Protein AF-A0A928QR57-F1 (afdb_monomer_lite)

pLDDT: mean 75.44, std 11.85, range [53.0, 94.88]

Secondary structure (DSSP, 8-state):
--------EEEEE-S-TTT-SEEEEE--HHHHHTT--HHHHHHHHHHHHHHHHHHHHHHHHS----HHHHHHHHHHHHHHHHHHHHH-

Radius of gyration: 26.9 Å; chains: 1; bounding box: 52×34×73 Å

Foldseek 3Di:
DDDDDDWDWDWDADPDCPPDGIDIDTDDVVCVVVVDDPVNVVVVVVVVVVVVVVVVVVVVPPDPPDVVVVVVVVVVVVVVVVVVVVVD

Structure (mmCIF, N/CA/C/O backbone):
data_AF-A0A928QR57-F1
#
_entry.id   AF-A0A928QR57-F1
#
loop_
_atom_site.group_PDB
_atom_site.id
_atom_site.type_symbol
_atom_site.label_atom_id
_atom_site.label_alt_id
_atom_site.label_comp_id
_atom_site.label_asym_id
_atom_site.label_entity_id
_atom_site.label_seq_id
_atom_site.pdbx_PDB_ins_code
_atom_site.Cartn_x
_atom_site.Cartn_y
_atom_site.Cartn_z
_atom_site.occupancy
_atom_site.B_iso_or_equiv
_atom_site.auth_seq_id
_atom_site.auth_comp_id
_atom_site.auth_asym_id
_atom_site.auth_atom_id
_atom_site.pdbx_PDB_model_num
ATOM 1 N N . MET A 1 1 ? -13.623 -25.126 23.292 1.00 53.00 1 MET A N 1
ATOM 2 C CA . MET A 1 1 ? -13.452 -23.698 23.654 1.00 53.00 1 MET A CA 1
ATOM 3 C C . MET A 1 1 ? -13.029 -22.932 22.408 1.00 53.00 1 MET A C 1
ATOM 5 O O . MET A 1 1 ? -11.918 -23.138 21.942 1.00 53.00 1 MET A O 1
ATOM 9 N N . VAL A 1 2 ? -13.908 -22.112 21.829 1.00 53.28 2 VAL A N 1
ATOM 10 C CA . VAL A 1 2 ? -13.572 -21.263 20.672 1.00 53.28 2 VAL A CA 1
ATOM 11 C C . VAL A 1 2 ? -13.173 -19.893 21.216 1.00 53.28 2 VAL A C 1
ATOM 13 O O . VAL A 1 2 ? -13.984 -19.227 21.853 1.00 53.28 2 VAL A O 1
ATOM 16 N N . LYS A 1 3 ? -11.913 -19.487 21.035 1.00 65.62 3 LYS A N 1
ATOM 17 C CA . LYS A 1 3 ? -11.470 -18.132 21.392 1.00 65.62 3 LYS A CA 1
ATOM 18 C C . LYS A 1 3 ? -11.973 -17.174 20.314 1.00 65.62 3 LYS A C 1
ATOM 20 O O . LYS A 1 3 ? -11.432 -17.153 19.212 1.00 65.62 3 LYS A O 1
ATOM 25 N N . GLY A 1 4 ? -13.016 -16.407 20.622 1.00 60.22 4 GLY A N 1
ATOM 26 C CA . GLY A 1 4 ? -13.415 -15.274 19.792 1.00 60.22 4 GLY A CA 1
ATOM 27 C C . GLY A 1 4 ? -12.287 -14.243 19.760 1.00 60.22 4 GLY A C 1
ATOM 28 O O . GLY A 1 4 ? -11.836 -13.790 20.809 1.00 60.22 4 GLY A O 1
ATOM 29 N N . VAL A 1 5 ? -11.802 -13.903 18.567 1.00 64.00 5 VAL A N 1
ATOM 30 C CA . VAL A 1 5 ? -10.847 -12.807 18.353 1.00 64.00 5 VAL A CA 1
ATOM 31 C C . VAL A 1 5 ? -11.626 -11.559 17.957 1.00 64.00 5 VAL A C 1
ATOM 33 O O . VAL A 1 5 ? -12.183 -11.486 16.861 1.00 64.00 5 VAL A O 1
ATOM 36 N N . SER A 1 6 ? -11.682 -10.582 18.860 1.00 59.47 6 SER A N 1
ATOM 37 C CA . SER A 1 6 ? -12.351 -9.299 18.632 1.00 59.47 6 SER A CA 1
ATOM 38 C C . SER A 1 6 ? -11.465 -8.382 17.790 1.00 59.47 6 SER A C 1
ATOM 40 O O . SER A 1 6 ? -10.613 -7.667 18.310 1.00 59.47 6 SER A O 1
ATOM 4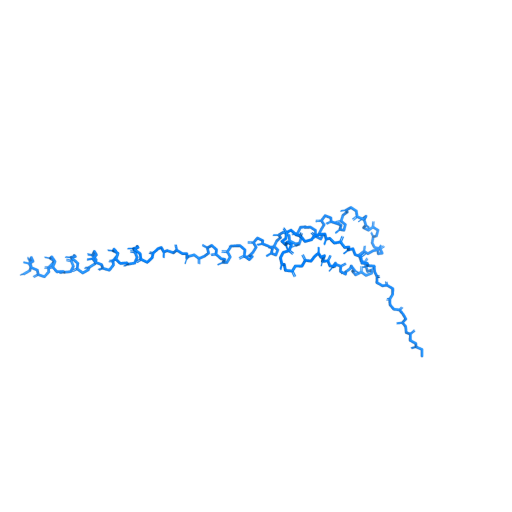2 N N . ARG A 1 7 ? -11.675 -8.379 16.470 1.00 71.38 7 ARG A N 1
ATOM 43 C CA . ARG A 1 7 ? -10.950 -7.507 15.531 1.00 71.38 7 ARG A CA 1
ATOM 44 C C . ARG A 1 7 ? -11.726 -6.213 15.285 1.00 71.38 7 ARG A C 1
ATOM 46 O O . ARG A 1 7 ? -12.937 -6.248 15.087 1.00 71.38 7 ARG A O 1
ATOM 53 N N . ARG A 1 8 ? -11.031 -5.069 15.280 1.00 71.56 8 ARG A N 1
ATOM 54 C CA . ARG A 1 8 ? -11.610 -3.765 14.911 1.00 71.56 8 ARG A CA 1
ATOM 55 C C . ARG A 1 8 ? -11.373 -3.503 13.422 1.00 71.56 8 ARG A C 1
ATOM 57 O O . ARG A 1 8 ? -10.274 -3.753 12.927 1.00 71.56 8 ARG A O 1
ATOM 64 N N . VAL A 1 9 ? -12.400 -3.012 12.729 1.00 68.81 9 VAL A N 1
ATOM 65 C CA . VAL A 1 9 ? -12.407 -2.800 11.273 1.00 68.81 9 VAL A CA 1
ATOM 66 C C . VAL A 1 9 ? -12.724 -1.339 10.977 1.00 68.81 9 VAL A C 1
ATOM 68 O O . VAL A 1 9 ? -13.625 -0.768 11.591 1.00 68.81 9 VAL A O 1
ATOM 71 N N . ILE A 1 10 ? -11.982 -0.743 10.043 1.00 68.25 10 ILE A N 1
ATOM 72 C CA . ILE A 1 10 ? -12.258 0.593 9.506 1.00 68.25 10 ILE A CA 1
ATOM 73 C C . ILE A 1 10 ? -12.562 0.442 8.016 1.00 68.25 10 ILE A C 1
ATOM 75 O O . ILE A 1 10 ? -11.807 -0.214 7.294 1.00 68.25 10 ILE A O 1
ATOM 79 N N . VAL A 1 11 ? -13.669 1.044 7.579 1.00 72.19 11 VAL A N 1
ATOM 80 C CA . VAL A 1 11 ? -14.126 1.043 6.186 1.00 72.19 11 VAL A CA 1
ATOM 81 C C . VAL A 1 11 ? -13.727 2.363 5.533 1.00 72.19 11 VAL A C 1
ATOM 83 O O . VAL A 1 11 ? -14.052 3.436 6.044 1.00 72.19 11 VAL A O 1
ATOM 86 N N . ILE A 1 12 ? -13.018 2.288 4.408 1.00 71.69 12 ILE A N 1
ATOM 87 C CA . ILE A 1 12 ? -12.621 3.449 3.606 1.00 71.69 12 ILE A CA 1
ATOM 88 C C . ILE A 1 12 ? -13.286 3.332 2.232 1.00 71.69 12 ILE A C 1
ATOM 90 O O . ILE A 1 12 ?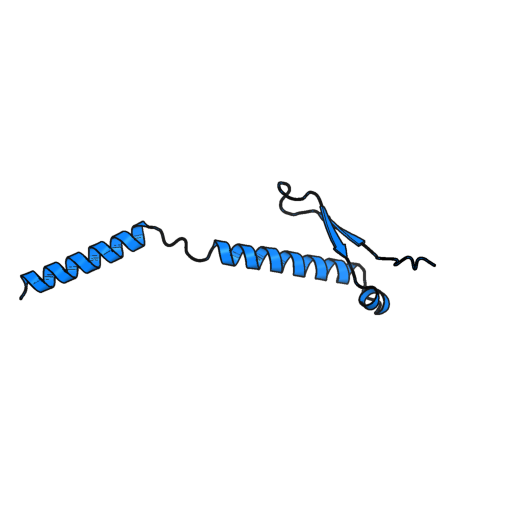 -13.277 2.266 1.615 1.00 71.69 12 ILE A O 1
ATOM 94 N N . LYS A 1 13 ? -13.860 4.436 1.740 1.00 70.12 13 LYS A N 1
ATOM 95 C CA . LYS A 1 13 ? -14.453 4.487 0.396 1.00 70.12 13 LYS A CA 1
ATOM 96 C C . LYS A 1 13 ? -13.368 4.379 -0.675 1.00 70.12 13 LYS A C 1
ATOM 98 O O . LYS A 1 13 ? -12.342 5.054 -0.585 1.00 70.12 13 LYS A O 1
ATOM 103 N N . SER A 1 14 ? -13.614 3.558 -1.693 1.00 62.41 14 SER A N 1
ATOM 104 C CA . SER A 1 14 ? -12.675 3.375 -2.802 1.00 62.41 14 SER A CA 1
ATOM 105 C C . SER A 1 14 ? -12.610 4.624 -3.700 1.00 62.41 14 SER A C 1
ATOM 107 O O . SER A 1 14 ? -13.659 5.176 -4.044 1.00 62.41 14 SER A O 1
ATOM 109 N N . PRO A 1 15 ? -11.408 5.072 -4.119 1.00 60.22 15 PRO A N 1
ATOM 110 C CA . PRO A 1 15 ? -11.253 6.174 -5.070 1.00 60.22 15 PRO A CA 1
ATOM 111 C C . PRO A 1 15 ? -11.619 5.785 -6.516 1.00 60.22 15 PRO A C 1
ATOM 113 O O . PRO A 1 15 ? -11.971 6.665 -7.296 1.00 60.22 15 PRO A O 1
ATOM 116 N N . ASP A 1 16 ? -11.590 4.492 -6.864 1.00 59.03 16 ASP A N 1
ATOM 117 C CA . ASP A 1 16 ? -11.996 3.960 -8.173 1.00 59.03 16 ASP A CA 1
ATOM 118 C C . ASP A 1 16 ? -13.225 3.055 -8.006 1.00 59.03 16 ASP A C 1
ATOM 120 O O . ASP A 1 16 ? -13.123 1.882 -7.632 1.00 59.03 16 ASP A O 1
ATOM 124 N N . LYS A 1 17 ? -14.406 3.610 -8.303 1.00 59.09 17 LYS A N 1
ATOM 125 C CA . LYS A 1 17 ? -15.712 2.947 -8.123 1.00 59.09 17 LYS A CA 1
ATOM 126 C C . LYS A 1 17 ? -15.941 1.716 -9.007 1.00 59.09 17 LYS A C 1
ATOM 128 O O .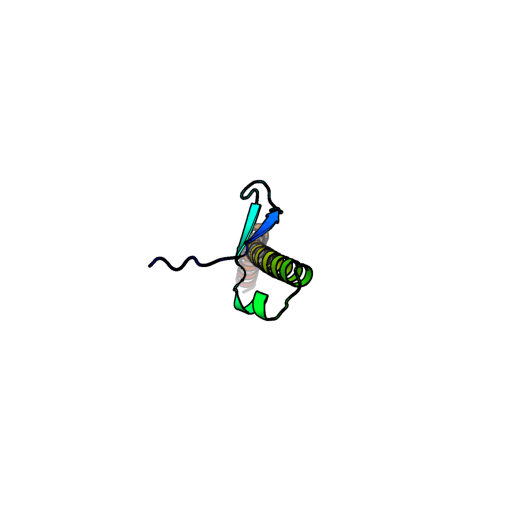 LYS A 1 17 ? -16.890 0.984 -8.772 1.00 59.09 17 LYS A O 1
ATOM 133 N N . ASN A 1 18 ? -15.106 1.489 -10.022 1.00 61.69 18 ASN A N 1
ATOM 134 C CA . ASN A 1 18 ? -15.339 0.429 -11.008 1.00 61.69 18 ASN A CA 1
ATOM 135 C C . ASN A 1 18 ? -14.848 -0.959 -10.567 1.00 61.69 18 ASN A C 1
ATOM 137 O O . ASN A 1 18 ? -15.172 -1.939 -11.228 1.00 61.69 18 ASN A O 1
ATOM 141 N N . ILE A 1 19 ? -14.039 -1.053 -9.504 1.00 64.62 19 ILE A N 1
ATOM 142 C CA . ILE A 1 19 ? -13.445 -2.331 -9.065 1.00 64.62 19 ILE A CA 1
ATOM 143 C C . ILE A 1 19 ? -13.830 -2.667 -7.622 1.00 64.62 19 ILE A C 1
ATOM 145 O O . ILE A 1 19 ? -14.068 -3.829 -7.308 1.00 64.62 19 ILE A O 1
ATOM 149 N N . PHE A 1 20 ? -13.927 -1.663 -6.750 1.00 63.84 20 PHE A N 1
ATOM 150 C CA . PHE A 1 20 ? -14.302 -1.855 -5.353 1.00 63.84 20 PHE A CA 1
ATOM 151 C C . PHE A 1 20 ? -15.232 -0.728 -4.908 1.00 63.84 20 PHE A C 1
ATOM 153 O O . PHE A 1 20 ? -14.978 0.435 -5.220 1.00 63.84 20 PHE A O 1
ATOM 160 N N . GLU A 1 21 ? -16.276 -1.061 -4.153 1.00 65.75 21 GLU A N 1
ATOM 161 C CA . GLU A 1 21 ? -17.162 -0.073 -3.524 1.00 65.75 21 GLU A CA 1
ATOM 162 C C . GLU A 1 21 ? -16.567 0.424 -2.197 1.00 65.75 21 GLU A C 1
ATOM 164 O O . GLU A 1 21 ? -16.494 1.629 -1.938 1.00 65.75 21 GLU A O 1
ATOM 169 N N . GLU A 1 22 ? -16.038 -0.501 -1.397 1.00 63.34 22 GLU A N 1
ATOM 170 C CA . GLU A 1 22 ? -15.442 -0.240 -0.088 1.00 63.34 22 GLU A CA 1
ATOM 171 C C . GLU A 1 22 ? -14.205 -1.123 0.134 1.00 63.34 22 GLU A C 1
ATOM 173 O O . GLU A 1 22 ? -14.124 -2.244 -0.372 1.00 63.34 22 GLU A O 1
ATOM 178 N N . ALA A 1 23 ? -13.232 -0.620 0.899 1.00 75.19 23 ALA A N 1
ATOM 179 C CA . ALA A 1 23 ? -12.045 -1.365 1.316 1.00 75.19 23 ALA A CA 1
ATOM 180 C C . ALA A 1 23 ? -11.934 -1.385 2.846 1.00 75.19 23 ALA A C 1
ATOM 182 O O . ALA A 1 23 ? -12.149 -0.364 3.506 1.00 75.19 23 ALA A O 1
ATOM 183 N N . ILE A 1 24 ? -11.568 -2.542 3.407 1.00 78.94 24 ILE A N 1
ATOM 184 C CA . ILE A 1 24 ? -11.380 -2.715 4.852 1.00 78.94 24 ILE A CA 1
ATOM 185 C C . ILE A 1 24 ? -9.901 -2.811 5.222 1.00 78.94 24 ILE A C 1
ATOM 187 O O . ILE A 1 24 ? -9.146 -3.582 4.631 1.00 78.94 24 ILE A O 1
ATOM 191 N N . PHE A 1 25 ? -9.503 -2.063 6.251 1.00 80.56 25 PHE A N 1
ATOM 192 C CA . PHE A 1 25 ? -8.199 -2.209 6.898 1.00 80.56 25 PHE A CA 1
ATOM 193 C C . PHE A 1 25 ? -8.372 -2.895 8.256 1.00 80.56 25 PHE A C 1
ATOM 195 O O . PHE A 1 25 ? -9.160 -2.456 9.099 1.00 80.56 25 PHE A O 1
ATOM 202 N N . ILE A 1 26 ? -7.637 -3.992 8.462 1.00 83.19 26 ILE A N 1
ATOM 203 C CA . ILE A 1 26 ? -7.639 -4.760 9.712 1.00 83.19 26 ILE A CA 1
ATOM 204 C C . ILE A 1 26 ? -6.498 -4.250 10.587 1.00 83.19 26 ILE A C 1
ATOM 206 O O . ILE A 1 26 ? -5.324 -4.433 10.267 1.00 83.19 26 ILE A O 1
ATOM 210 N N . VAL A 1 27 ? -6.847 -3.626 11.709 1.00 83.50 27 VAL A N 1
ATOM 211 C CA . VAL A 1 27 ? -5.867 -3.090 12.658 1.00 83.50 27 VAL A CA 1
ATOM 212 C C . VAL A 1 27 ? -5.473 -4.178 13.652 1.00 83.50 27 VAL A C 1
ATOM 214 O O . VAL A 1 27 ? -6.325 -4.895 14.183 1.00 83.50 27 VAL A O 1
ATOM 217 N N . ARG A 1 28 ? -4.172 -4.301 13.930 1.00 82.88 28 ARG A N 1
ATOM 218 C CA . ARG A 1 28 ? -3.682 -5.223 14.957 1.00 82.88 28 ARG A CA 1
ATOM 219 C C . ARG A 1 28 ? -4.046 -4.721 16.360 1.00 82.88 28 ARG A C 1
ATOM 221 O O . ARG A 1 28 ? -4.003 -3.525 16.642 1.00 82.88 28 ARG A O 1
ATOM 228 N N . GLU A 1 29 ? -4.376 -5.644 17.263 1.00 77.44 29 GLU A N 1
ATOM 229 C CA . GLU A 1 29 ? -4.783 -5.304 18.635 1.00 77.44 29 GLU A CA 1
ATOM 230 C C . GLU A 1 29 ? -3.689 -4.579 19.438 1.00 77.44 29 GLU A C 1
ATOM 232 O O . GLU A 1 29 ? -4.008 -3.794 20.329 1.00 77.44 29 GLU A O 1
ATOM 237 N N . ASP A 1 30 ? -2.408 -4.794 19.124 1.00 79.00 30 ASP A N 1
ATOM 238 C CA . ASP A 1 30 ? -1.281 -4.125 19.784 1.00 79.00 30 ASP A CA 1
ATOM 239 C C . ASP A 1 30 ? -1.263 -2.617 19.510 1.00 79.00 30 ASP A C 1
ATOM 241 O O . ASP A 1 30 ? -1.036 -1.833 20.429 1.00 79.00 30 ASP A O 1
ATOM 245 N N . ALA A 1 31 ? -1.565 -2.200 18.278 1.00 72.50 31 ALA A N 1
ATOM 246 C CA . ALA A 1 31 ? -1.648 -0.786 17.911 1.00 72.50 31 ALA A CA 1
ATOM 247 C C . ALA A 1 31 ? -2.788 -0.077 18.658 1.00 72.50 31 ALA A C 1
ATOM 249 O O . ALA A 1 31 ? -2.635 1.044 19.130 1.00 72.50 31 ALA A O 1
ATOM 250 N N . LEU A 1 32 ? -3.907 -0.773 18.857 1.00 73.50 32 LEU A N 1
ATOM 251 C CA . LEU A 1 32 ? -5.055 -0.257 19.605 1.00 73.50 32 LEU A CA 1
ATOM 252 C C . LEU A 1 32 ? -4.777 -0.161 21.111 1.00 73.50 32 LEU A C 1
ATOM 254 O O . LEU A 1 32 ? -5.282 0.745 21.771 1.00 73.50 32 LEU A O 1
ATOM 258 N N . ARG A 1 33 ? -3.964 -1.073 21.659 1.00 75.75 33 ARG A N 1
ATOM 259 C CA . ARG A 1 33 ? -3.534 -1.043 23.068 1.00 75.75 33 ARG A CA 1
ATOM 260 C C . ARG A 1 33 ? -2.514 0.055 23.361 1.00 75.75 33 ARG A C 1
ATOM 262 O O . ARG A 1 33 ? -2.440 0.499 24.499 1.00 75.75 33 ARG A O 1
ATOM 269 N N . ARG A 1 34 ? -1.766 0.518 22.356 1.00 80.62 34 ARG A N 1
ATOM 270 C CA . ARG A 1 34 ? -0.825 1.646 22.484 1.00 80.62 34 ARG A CA 1
ATOM 271 C C . ARG A 1 34 ? -1.506 3.019 22.554 1.00 80.62 34 ARG A C 1
ATOM 273 O O . ARG A 1 34 ? -0.806 4.019 22.615 1.00 80.62 34 ARG A O 1
ATOM 280 N N . GLY A 1 35 ? -2.841 3.076 22.558 1.00 78.81 35 GLY A N 1
ATOM 281 C CA . GLY A 1 35 ? -3.580 4.335 22.685 1.00 78.81 35 GLY A CA 1
ATOM 282 C C . GLY A 1 35 ? -3.590 5.183 21.413 1.00 78.81 35 GLY A C 1
ATOM 283 O O . GLY A 1 35 ? -3.887 6.369 21.493 1.00 78.81 35 GLY A O 1
ATOM 284 N N . VAL A 1 36 ? -3.287 4.586 20.254 1.00 79.56 36 VAL A N 1
ATOM 285 C CA . VAL A 1 36 ? -3.350 5.275 18.959 1.00 79.56 36 VAL A CA 1
ATOM 286 C C . VAL A 1 36 ? -4.773 5.779 18.724 1.00 79.56 36 VAL A C 1
ATOM 288 O O . VAL A 1 36 ? -5.751 5.032 18.870 1.00 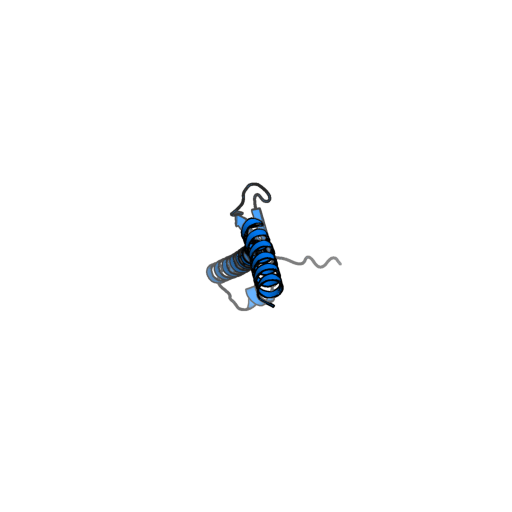79.56 36 VAL A O 1
ATOM 291 N N . THR A 1 37 ? -4.884 7.055 18.375 1.00 83.94 37 THR A N 1
ATOM 292 C CA . THR A 1 37 ? -6.170 7.716 18.139 1.00 83.94 37 THR A CA 1
ATOM 293 C C . THR A 1 37 ? -6.807 7.236 16.833 1.00 83.94 37 THR A C 1
ATOM 295 O O . THR A 1 37 ? -6.149 6.679 15.947 1.00 83.94 37 THR A O 1
ATOM 298 N N . ARG A 1 38 ? -8.128 7.407 16.696 1.00 79.88 38 ARG A N 1
ATOM 299 C CA . ARG A 1 38 ? -8.843 6.969 15.482 1.00 79.88 38 ARG A CA 1
ATOM 300 C C . ARG A 1 38 ? -8.358 7.747 14.262 1.00 79.88 38 ARG A C 1
ATOM 302 O O . ARG A 1 38 ? -8.247 7.185 13.178 1.00 79.88 38 ARG A O 1
ATOM 309 N N . GLU A 1 39 ? -8.046 9.016 14.462 1.00 85.00 39 GLU A N 1
ATOM 310 C CA . GLU A 1 39 ? -7.573 9.956 13.459 1.00 85.00 39 GLU A CA 1
ATOM 311 C C . GLU A 1 39 ? -6.194 9.544 12.931 1.00 85.00 39 GLU A C 1
ATOM 313 O O . GLU A 1 39 ? -5.987 9.517 11.718 1.00 85.00 39 GLU A O 1
ATOM 318 N N . GLU A 1 40 ? -5.279 9.143 13.818 1.00 86.12 40 GLU A N 1
ATOM 319 C CA . GLU A 1 40 ? -3.965 8.606 13.440 1.00 86.12 40 GLU A CA 1
ATOM 320 C C . GLU A 1 40 ? -4.092 7.305 12.644 1.00 86.12 40 GLU A C 1
ATOM 322 O O . GLU A 1 40 ? -3.474 7.175 11.588 1.00 86.12 40 GLU A O 1
ATOM 327 N N . LEU A 1 41 ? -4.954 6.380 13.083 1.00 85.31 41 LEU A N 1
ATOM 328 C CA . LEU A 1 41 ? -5.214 5.128 12.361 1.00 85.31 41 LEU A CA 1
ATOM 329 C C . LEU A 1 41 ? -5.758 5.377 10.949 1.00 85.31 41 LEU A C 1
ATOM 331 O O . LEU A 1 41 ? -5.320 4.736 9.993 1.00 85.31 41 LEU A O 1
ATOM 335 N N . VAL A 1 42 ? -6.707 6.306 10.805 1.00 84.19 42 VAL A N 1
ATOM 336 C CA . VAL A 1 42 ? -7.269 6.675 9.498 1.00 84.19 42 VAL A CA 1
ATOM 337 C C . VAL A 1 42 ? -6.204 7.327 8.619 1.00 84.19 42 VAL A C 1
ATOM 339 O O . VAL A 1 42 ? -6.107 6.992 7.437 1.00 84.19 42 VAL A O 1
ATOM 342 N N . ARG A 1 43 ? -5.382 8.219 9.180 1.00 87.38 43 ARG A N 1
ATOM 343 C CA . ARG A 1 43 ? -4.301 8.891 8.450 1.00 87.38 43 ARG A CA 1
ATOM 344 C C . ARG A 1 43 ? -3.265 7.895 7.937 1.00 87.38 43 ARG A C 1
ATOM 346 O O . ARG A 1 43 ? -2.864 7.982 6.779 1.00 87.38 43 ARG A O 1
ATOM 353 N N . GLU A 1 44 ? -2.873 6.930 8.762 1.00 86.75 44 GLU A N 1
ATOM 354 C CA . GLU A 1 44 ? -1.913 5.899 8.374 1.00 86.75 44 GLU A CA 1
ATOM 355 C C . GLU A 1 44 ? -2.493 4.956 7.313 1.00 86.75 44 GLU A C 1
ATOM 357 O O . GLU A 1 44 ? -1.839 4.676 6.308 1.00 86.75 44 GLU A O 1
ATOM 362 N N . ALA A 1 45 ? -3.761 4.555 7.450 1.00 85.56 45 ALA A N 1
ATOM 363 C CA . ALA A 1 45 ? -4.444 3.764 6.428 1.00 85.56 45 ALA A CA 1
ATOM 364 C C . ALA A 1 45 ? -4.522 4.501 5.075 1.00 85.56 45 ALA A C 1
ATOM 366 O O . ALA A 1 45 ? -4.258 3.908 4.026 1.00 85.56 45 ALA A O 1
ATOM 367 N N . GLN A 1 46 ? -4.826 5.804 5.085 1.00 84.19 46 GLN A N 1
ATOM 368 C CA . GLN A 1 46 ? -4.826 6.638 3.878 1.00 84.19 46 GLN A CA 1
ATOM 369 C C . GLN A 1 46 ? -3.430 6.764 3.258 1.00 84.19 46 GLN A C 1
ATOM 371 O O . GLN A 1 46 ? -3.295 6.691 2.034 1.00 84.19 46 GLN A O 1
ATOM 376 N N . GLN A 1 47 ? -2.392 6.934 4.081 1.00 86.25 47 GLN A N 1
ATOM 377 C CA . GLN A 1 47 ? -1.009 7.009 3.615 1.00 86.25 47 GLN A CA 1
ATOM 378 C C . GLN A 1 47 ? -0.593 5.715 2.910 1.00 86.25 47 GLN A C 1
ATOM 380 O O . GLN A 1 47 ? -0.115 5.772 1.775 1.00 86.25 47 GLN A O 1
ATOM 385 N N . VAL A 1 48 ? -0.845 4.559 3.532 1.00 84.06 48 VAL A N 1
ATOM 386 C CA . VAL A 1 48 ? -0.558 3.242 2.945 1.00 84.06 48 VAL A CA 1
ATOM 387 C C . VAL A 1 48 ? -1.321 3.064 1.632 1.00 84.06 48 VAL A C 1
ATOM 389 O O . VAL A 1 48 ? -0.728 2.688 0.621 1.00 84.06 48 VAL A O 1
ATOM 392 N N . ALA A 1 49 ? -2.615 3.398 1.593 1.00 82.25 49 ALA A 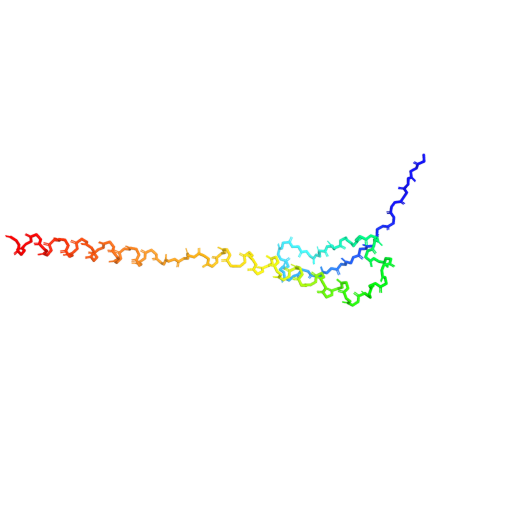N 1
ATOM 393 C CA . ALA A 1 49 ? -3.408 3.313 0.367 1.00 82.25 49 ALA A CA 1
ATOM 394 C C . ALA A 1 49 ? -2.815 4.168 -0.769 1.00 82.25 49 ALA A C 1
ATOM 396 O O . ALA A 1 49 ? -2.682 3.699 -1.902 1.00 82.25 49 ALA A O 1
ATOM 397 N N . ASN A 1 50 ? -2.408 5.405 -0.476 1.00 82.31 50 ASN A N 1
ATOM 398 C CA . ASN A 1 50 ? -1.835 6.303 -1.476 1.00 82.31 50 ASN A CA 1
ATOM 399 C C . ASN A 1 50 ? -0.457 5.822 -1.971 1.00 82.31 50 ASN A C 1
ATOM 401 O O . ASN A 1 50 ? -0.142 5.929 -3.160 1.00 82.31 50 ASN A O 1
ATOM 405 N N . GLU A 1 51 ? 0.356 5.233 -1.094 1.00 82.12 51 GLU A N 1
ATOM 406 C CA . GLU A 1 51 ? 1.629 4.614 -1.469 1.00 82.12 51 GLU A CA 1
ATOM 407 C C . GLU A 1 51 ? 1.422 3.436 -2.434 1.00 82.12 51 GLU A C 1
ATOM 409 O O . GLU A 1 51 ? 2.049 3.390 -3.498 1.00 82.12 51 GLU A O 1
ATOM 414 N N . TYR A 1 52 ? 0.464 2.550 -2.145 1.00 76.81 52 TYR A N 1
ATOM 415 C CA . TYR A 1 52 ? 0.091 1.453 -3.044 1.00 76.81 52 TYR A CA 1
ATOM 416 C C . TYR A 1 52 ? -0.370 1.959 -4.421 1.00 76.81 52 TYR A C 1
ATOM 418 O O . TYR A 1 52 ? 0.091 1.465 -5.456 1.00 76.81 52 TYR A O 1
ATOM 426 N N . LEU A 1 53 ? -1.233 2.979 -4.461 1.00 74.81 53 LEU A N 1
ATOM 427 C CA . LEU A 1 53 ? -1.722 3.564 -5.715 1.00 74.81 53 LEU A CA 1
ATOM 428 C C . LEU A 1 53 ? -0.608 4.265 -6.507 1.00 74.81 53 LEU A C 1
ATOM 430 O O . LEU A 1 53 ? -0.544 4.157 -7.737 1.00 74.81 53 LEU A O 1
ATOM 434 N N . SER A 1 54 ? 0.283 4.985 -5.824 1.00 70.19 54 SER A N 1
ATOM 435 C CA . SER A 1 54 ? 1.372 5.736 -6.458 1.00 70.19 54 SER A CA 1
ATOM 436 C C . SER A 1 54 ? 2.480 4.825 -6.994 1.00 70.19 54 SER A C 1
ATOM 438 O O . SER A 1 54 ? 2.969 5.052 -8.105 1.00 70.19 54 SER A O 1
ATOM 440 N N . SER A 1 55 ? 2.821 3.751 -6.278 1.00 65.62 55 SER A N 1
ATOM 441 C CA . SER A 1 55 ? 3.750 2.715 -6.743 1.00 65.62 55 SER A CA 1
ATOM 442 C C . SER A 1 55 ? 3.238 2.042 -8.021 1.00 65.62 55 SER A C 1
ATOM 444 O O . SER A 1 55 ? 3.975 1.889 -9.002 1.00 65.62 55 SER A O 1
ATOM 446 N N . ASN A 1 56 ? 1.935 1.747 -8.076 1.00 61.06 56 ASN A N 1
ATOM 447 C CA . ASN A 1 56 ? 1.329 1.130 -9.252 1.00 61.06 56 ASN A CA 1
ATOM 448 C C . ASN A 1 56 ? 1.244 2.097 -10.452 1.00 61.06 56 ASN A C 1
ATOM 450 O O . ASN A 1 56 ? 1.450 1.691 -11.599 1.00 61.06 56 ASN A O 1
ATOM 454 N N . ARG A 1 57 ? 1.025 3.401 -10.208 1.00 58.00 57 ARG A N 1
ATOM 455 C CA . ARG A 1 57 ? 1.095 4.436 -11.259 1.00 58.00 57 ARG A CA 1
ATOM 456 C C . ARG A 1 57 ? 2.504 4.599 -11.828 1.00 58.00 57 ARG A C 1
ATOM 458 O O . ARG A 1 57 ? 2.652 4.664 -13.047 1.00 58.00 57 ARG A O 1
ATOM 465 N N . LYS A 1 58 ? 3.539 4.603 -10.981 1.00 55.69 58 LYS A N 1
ATOM 466 C CA . LYS A 1 58 ? 4.941 4.709 -11.426 1.00 55.69 58 LYS A CA 1
ATOM 467 C C . LYS A 1 58 ? 5.358 3.532 -12.316 1.00 55.69 58 LYS A C 1
ATOM 469 O O . LYS A 1 58 ? 6.047 3.756 -13.307 1.00 55.69 58 LYS A O 1
ATOM 474 N N . LYS A 1 59 ? 4.873 2.311 -12.045 1.00 53.59 59 LYS A N 1
ATOM 475 C CA . LYS A 1 59 ? 5.095 1.149 -12.930 1.00 53.59 59 LYS A CA 1
ATOM 476 C C . LYS A 1 59 ? 4.400 1.281 -14.293 1.00 53.59 59 LYS A C 1
ATOM 478 O O . LYS A 1 59 ? 4.997 0.907 -15.294 1.00 53.59 59 LYS A O 1
ATOM 483 N N . LYS A 1 60 ? 3.192 1.856 -14.367 1.00 53.16 60 LYS A N 1
ATOM 484 C CA . LYS A 1 60 ? 2.485 2.082 -15.651 1.00 53.16 60 LYS A CA 1
ATOM 485 C C . LYS A 1 60 ? 3.066 3.225 -16.496 1.00 53.16 60 LYS A C 1
ATOM 487 O O . LYS A 1 60 ? 2.937 3.196 -17.717 1.00 53.16 60 LYS A O 1
ATOM 492 N N . THR A 1 61 ? 3.711 4.204 -15.865 1.00 55.78 61 THR A N 1
ATOM 493 C CA . THR A 1 61 ? 4.424 5.307 -16.540 1.00 55.78 61 THR A CA 1
ATOM 494 C C . THR A 1 61 ? 5.848 4.922 -16.970 1.00 55.78 61 THR A C 1
ATOM 496 O O . THR A 1 61 ? 6.500 5.656 -17.713 1.00 55.78 61 THR A O 1
ATOM 499 N N . GLY A 1 62 ? 6.337 3.748 -16.565 1.00 56.72 62 GLY A N 1
ATOM 500 C CA . GLY A 1 62 ? 7.608 3.203 -17.025 1.00 56.72 62 GLY A CA 1
ATOM 501 C C . GLY A 1 62 ? 7.556 2.820 -18.503 1.00 56.72 62 GLY A C 1
ATOM 502 O O . GLY A 1 62 ? 7.217 1.693 -18.838 1.00 56.72 62 GLY A O 1
ATOM 503 N N . ARG A 1 63 ? 7.960 3.756 -19.367 1.00 59.28 63 ARG A N 1
ATOM 504 C CA . ARG A 1 63 ? 8.315 3.551 -20.782 1.00 59.28 63 ARG A CA 1
ATOM 505 C C . ARG A 1 63 ? 7.157 3.172 -21.707 1.00 59.28 63 ARG A C 1
ATOM 507 O O . ARG A 1 63 ? 7.121 2.094 -22.286 1.00 59.28 63 ARG A O 1
ATOM 514 N N . LYS A 1 64 ? 6.307 4.153 -22.007 1.00 58.69 64 LYS A N 1
ATOM 515 C CA . LYS A 1 64 ? 5.759 4.268 -23.367 1.00 58.69 64 LYS A CA 1
ATOM 516 C C . LYS A 1 64 ? 6.668 5.188 -24.170 1.00 58.69 64 LYS A C 1
ATOM 518 O O . LYS A 1 64 ? 6.308 6.325 -24.449 1.00 58.69 64 LYS A O 1
ATOM 523 N N . ILE A 1 65 ? 7.881 4.727 -24.477 1.00 66.38 65 ILE A N 1
ATOM 524 C CA . ILE A 1 65 ? 8.649 5.389 -25.534 1.00 66.38 65 ILE A CA 1
ATOM 525 C C . ILE A 1 65 ? 7.842 5.126 -26.814 1.00 66.38 65 ILE A C 1
ATOM 527 O O . ILE A 1 65 ? 7.589 3.955 -27.112 1.00 66.38 65 ILE A O 1
ATOM 531 N N . PRO A 1 66 ? 7.348 6.163 -27.516 1.00 73.81 66 PRO A N 1
ATOM 532 C CA . PRO A 1 66 ? 6.533 5.960 -28.704 1.00 73.81 66 PRO A CA 1
ATOM 533 C C . PRO A 1 66 ? 7.315 5.102 -29.698 1.00 73.81 66 PRO A C 1
ATOM 535 O O . PRO A 1 66 ? 8.500 5.356 -29.910 1.00 73.81 66 PRO A O 1
ATOM 538 N N . GLY A 1 67 ? 6.668 4.122 -30.338 1.00 72.31 67 GLY A N 1
ATOM 539 C CA . GLY A 1 67 ? 7.322 3.282 -31.355 1.00 72.31 67 GLY A CA 1
ATOM 540 C C . GLY A 1 67 ? 8.003 4.100 -32.462 1.00 72.31 67 GLY A C 1
ATOM 541 O O . GLY A 1 67 ? 9.011 3.679 -33.018 1.00 72.31 67 GLY A O 1
ATOM 542 N N . LEU A 1 68 ? 7.522 5.327 -32.691 1.00 74.75 68 LEU A N 1
ATOM 543 C CA . LEU A 1 68 ? 8.128 6.312 -33.582 1.00 74.75 68 LEU A CA 1
ATOM 544 C C . LEU A 1 68 ? 9.573 6.684 -33.201 1.00 74.75 68 LEU A C 1
ATOM 546 O O . LEU A 1 68 ? 10.412 6.825 -34.080 1.00 74.75 68 LEU A O 1
ATOM 550 N N . VAL A 1 69 ? 9.895 6.803 -31.909 1.00 83.06 69 VAL A N 1
ATOM 551 C CA . VAL A 1 69 ? 11.255 7.146 -31.452 1.00 83.06 69 VAL A CA 1
ATOM 552 C C . VAL A 1 69 ? 12.225 5.998 -31.738 1.00 83.06 69 VAL A C 1
ATOM 554 O O . VAL A 1 69 ? 13.341 6.237 -32.193 1.00 83.06 69 VAL A O 1
ATOM 557 N N . TYR A 1 70 ? 11.781 4.750 -31.557 1.00 80.56 70 TYR A N 1
ATOM 558 C CA . TYR A 1 70 ? 12.565 3.572 -31.940 1.00 80.56 70 TYR A CA 1
ATOM 559 C C . TYR A 1 70 ? 12.776 3.487 -33.457 1.00 80.56 70 TYR A C 1
ATOM 561 O O . TYR A 1 70 ? 13.889 3.207 -33.900 1.00 80.56 70 TYR A O 1
ATOM 569 N N . ALA A 1 71 ? 11.743 3.780 -34.251 1.00 81.88 71 ALA A N 1
ATOM 570 C CA . ALA A 1 71 ? 11.848 3.802 -35.709 1.00 81.88 71 ALA A CA 1
ATOM 571 C C . ALA A 1 71 ? 12.836 4.874 -36.20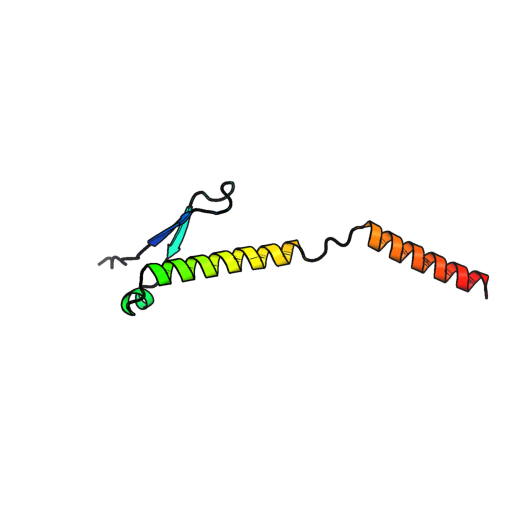5 1.00 81.88 71 ALA A C 1
ATOM 573 O O . ALA A 1 71 ? 13.662 4.593 -37.072 1.00 81.88 71 ALA A O 1
ATOM 574 N N . LEU A 1 72 ? 12.806 6.075 -35.616 1.00 85.38 72 LEU A N 1
ATOM 575 C CA . LEU A 1 72 ? 13.723 7.165 -35.962 1.00 85.38 72 LEU A CA 1
ATOM 576 C C . LEU A 1 72 ? 15.175 6.857 -35.571 1.00 85.38 72 LEU A C 1
ATOM 578 O O . LEU A 1 72 ? 16.079 7.141 -36.355 1.00 85.38 72 LEU A O 1
ATOM 582 N N . MET A 1 73 ? 15.413 6.234 -34.409 1.00 87.19 73 MET A N 1
ATOM 583 C CA . MET A 1 73 ? 16.765 5.804 -34.020 1.00 87.19 73 MET A CA 1
ATOM 584 C C . MET A 1 73 ? 17.322 4.734 -34.965 1.00 87.19 73 MET A C 1
ATOM 586 O O . MET A 1 73 ? 18.486 4.815 -35.353 1.00 87.19 73 MET A O 1
ATOM 590 N N . GLY A 1 74 ? 16.495 3.761 -35.366 1.00 86.88 74 GLY A N 1
ATOM 591 C CA . GLY A 1 74 ? 16.888 2.740 -36.337 1.00 86.88 74 GLY A CA 1
ATOM 592 C C . GLY A 1 74 ? 17.221 3.348 -37.700 1.00 86.88 74 GLY A C 1
ATOM 593 O O . GLY A 1 74 ? 18.318 3.142 -38.214 1.00 86.88 74 GLY A O 1
ATOM 594 N N . ALA A 1 75 ? 16.314 4.155 -38.257 1.00 87.88 75 ALA A N 1
ATOM 595 C CA . ALA A 1 75 ? 16.508 4.796 -39.557 1.00 87.88 75 ALA A CA 1
ATOM 596 C C . ALA A 1 75 ? 17.736 5.724 -39.579 1.00 87.88 75 ALA A C 1
ATOM 598 O O . ALA A 1 75 ? 18.507 5.694 -40.536 1.00 87.88 75 ALA A O 1
ATOM 599 N N . GLY A 1 76 ? 17.958 6.500 -38.512 1.00 89.25 76 GLY A N 1
ATOM 600 C CA . GLY A 1 76 ? 19.132 7.364 -38.381 1.00 89.25 76 GLY A CA 1
ATOM 601 C C . GLY A 1 76 ? 20.444 6.579 -38.368 1.00 89.25 76 GLY A C 1
ATOM 602 O O . GLY A 1 76 ? 21.369 6.927 -39.096 1.00 89.25 76 GLY A O 1
ATOM 603 N N . ALA A 1 77 ? 20.515 5.483 -37.606 1.00 89.31 77 ALA A N 1
ATOM 604 C CA . ALA A 1 77 ? 21.708 4.637 -37.559 1.00 89.31 77 ALA A CA 1
ATOM 605 C C . ALA A 1 77 ? 22.013 3.992 -38.921 1.00 89.31 77 ALA A C 1
ATOM 607 O O . ALA A 1 77 ? 23.154 4.043 -39.378 1.00 89.31 77 ALA A O 1
ATOM 608 N N . PHE A 1 78 ? 20.996 3.455 -39.604 1.00 91.81 78 PHE A N 1
ATOM 609 C CA . PHE A 1 78 ? 21.156 2.907 -40.955 1.00 91.81 78 PHE A CA 1
ATOM 610 C C . PHE A 1 78 ? 21.616 3.966 -41.964 1.00 91.81 78 PHE A C 1
ATOM 612 O O . PHE A 1 78 ? 22.484 3.684 -42.787 1.00 91.81 78 PHE A O 1
ATOM 619 N N . MET A 1 79 ? 21.083 5.188 -41.881 1.00 89.44 79 MET A N 1
ATOM 620 C CA . MET A 1 79 ? 21.450 6.274 -42.792 1.00 89.44 79 MET A CA 1
ATOM 621 C C . MET A 1 79 ? 22.898 6.737 -42.578 1.00 89.44 79 MET A C 1
ATOM 623 O O . MET A 1 79 ? 23.626 6.938 -43.548 1.00 89.44 79 MET A O 1
ATOM 627 N N . ILE A 1 80 ? 23.353 6.811 -41.324 1.00 92.94 80 ILE A N 1
ATOM 628 C CA . ILE A 1 80 ? 24.746 7.144 -40.993 1.00 92.94 80 ILE A CA 1
ATOM 629 C C . ILE A 1 80 ? 25.700 6.050 -41.486 1.00 92.94 80 ILE A C 1
ATOM 631 O O . ILE A 1 80 ? 26.705 6.367 -42.116 1.00 92.94 80 ILE A O 1
ATOM 635 N N . ILE A 1 81 ? 25.378 4.771 -41.257 1.00 94.50 81 ILE A N 1
ATOM 636 C CA . ILE A 1 81 ? 26.203 3.642 -41.721 1.00 94.50 81 ILE A CA 1
ATOM 637 C C . ILE A 1 81 ? 26.332 3.661 -43.247 1.00 94.50 81 ILE A C 1
ATOM 639 O O . ILE A 1 81 ? 27.435 3.535 -43.773 1.00 94.50 81 ILE A O 1
ATOM 643 N N . TYR A 1 82 ? 25.223 3.865 -43.961 1.00 93.25 82 TYR A N 1
ATOM 644 C CA . TYR A 1 82 ? 25.239 3.924 -45.420 1.00 93.25 82 TYR A CA 1
ATOM 645 C C . TYR A 1 82 ? 26.047 5.121 -45.944 1.00 93.25 82 TYR A C 1
ATOM 647 O O . TYR A 1 82 ? 26.802 4.981 -46.903 1.00 93.25 82 TYR A O 1
ATOM 655 N N . CYS A 1 83 ? 25.937 6.279 -45.288 1.00 94.12 83 CYS A N 1
ATOM 656 C CA . CYS A 1 83 ? 26.714 7.471 -45.625 1.00 94.12 83 CYS A CA 1
ATOM 657 C C . CYS A 1 83 ? 28.223 7.233 -45.454 1.00 94.12 83 CYS A C 1
ATOM 659 O O . CYS A 1 83 ? 28.997 7.587 -46.334 1.00 94.12 83 CYS A O 1
ATOM 661 N N . VAL A 1 84 ? 28.638 6.565 -44.372 1.00 94.88 84 VAL A N 1
ATOM 662 C CA . VAL A 1 84 ? 30.049 6.215 -44.133 1.00 94.88 84 VAL A CA 1
ATOM 663 C C . VAL A 1 84 ? 30.572 5.225 -45.175 1.00 94.88 84 VAL A C 1
ATOM 665 O O . VAL A 1 84 ? 31.697 5.385 -45.629 1.00 94.88 84 VAL A O 1
ATOM 668 N N . ILE A 1 85 ? 29.766 4.240 -45.586 1.00 93.75 85 ILE A N 1
ATOM 669 C CA . ILE A 1 85 ? 30.153 3.263 -46.619 1.00 93.75 85 ILE A CA 1
ATOM 670 C C . ILE A 1 85 ? 30.326 3.924 -47.991 1.00 93.75 85 ILE A C 1
ATOM 672 O O . ILE A 1 85 ? 31.223 3.544 -48.725 1.00 93.75 85 ILE A O 1
ATOM 676 N N . GLN A 1 86 ? 29.483 4.895 -48.346 1.00 88.81 86 GLN A N 1
ATOM 677 C CA . GLN A 1 86 ? 29.601 5.620 -49.619 1.00 88.81 86 GLN A CA 1
ATOM 678 C C . GLN A 1 86 ? 30.751 6.639 -49.641 1.00 88.81 86 GLN A C 1
ATOM 680 O O . GLN A 1 86 ? 31.164 7.069 -50.714 1.00 88.81 86 GLN A O 1
ATOM 685 N N . LEU A 1 87 ? 31.231 7.067 -48.472 1.00 87.62 87 LEU A N 1
ATOM 686 C CA . LEU A 1 87 ? 32.323 8.034 -48.343 1.00 87.62 87 LEU A CA 1
ATOM 687 C C . LEU A 1 87 ? 33.716 7.371 -48.276 1.00 87.62 87 LEU A C 1
ATOM 689 O O . LEU A 1 87 ? 34.719 8.085 -48.308 1.00 87.62 87 LEU A O 1
ATOM 693 N N . LEU A 1 88 ? 33.762 6.041 -48.138 1.00 82.88 88 LEU A N 1
ATOM 694 C CA . LEU A 1 88 ? 34.954 5.183 -48.092 1.00 82.88 88 LEU A CA 1
ATOM 695 C C . LEU A 1 88 ? 35.235 4.575 -49.469 1.00 82.88 88 LEU A C 1
ATOM 697 O O . LEU A 1 88 ? 36.432 4.517 -49.829 1.00 82.88 88 LEU A O 1
#

Sequence (88 aa):
MVKGVSRRVIVIKSPDKNIFEEAIFIVREDALRRGVTREELVREAQQVANEYLSSNRKKKTGRKIPGLVYALMGAGAFMIIYCVIQLL